Protein AF-A0A915N1K0-F1 (afdb_monomer_lite)

Secondary structure (DSSP, 8-state):
-----SSSS--SPPTTEEEPTTS-EEEGGGTTSSS--STTSGGGTT--------S-------------------HHHHHHHHHHHHHHHHHHHHHHHHHHHH--TTHHHHHHHHHHHHHHHHHHTSSSS-----------------

InterPro domains:
  IPR002172 Low-density lipoprotein (LDL) receptor class A repeat [PF00057] (12-47)
  IPR002172 Low-density lipoprotein (LDL) receptor class A repeat [PS50068] (12-48)
  IPR002172 Low-density lipoprotein (LDL) receptor class A repeat [SM00192] (12-49)
  IPR002172 Low-density lipoprotein (LDL) receptor class A repeat [cd00112] (13-47)
  IPR023415 Low-density lipoprotein (LDL) receptor class A, conserved site [PS01209] (25-47)
  IPR036055 LDL receptor-like superfamily [G3DSA:4.10.400.10] (9-56)
  IPR036055 LDL receptor-like superfamily [SSF57424] (10-49)

pLDDT: mean 70.65, std 17.72, range [33.97, 96.88]

Foldseek 3Di:
DDDDPPPPVPLDDDPQWDAAPVSDTDGLVQQCPPDQPDPVSRSNPPDDPPPPPPDDDDDDPDDDDDDPPDDPCPPVVVVVVVVVVVVVVVVVVVVVVCCCVVCVPVCVVVVVVVVVVVVVVVVVVPDDDDDDDDDDDDDDDDDDDD

Sequence (146 aa):
MDEGFLCKYLHKCPPGYFMCRNGDCILASKRCDSFNNCIDRSDELACFVSTTEEEDNEVILDQRAEAFNDQPNGATTSIFMLFFLLLVVVLVVLLIIWVTRRYPDTKSQLDLALKNFNQRLTRTRGTSSEAHILVPADDNNFFDNP

Organism: Meloidogyne javanica (NCBI:txid6303)

Structure (mmCIF, N/CA/C/O backbone):
data_AF-A0A915N1K0-F1
#
_entry.id   AF-A0A915N1K0-F1
#
loop_
_atom_site.group_PDB
_atom_site.id
_atom_site.type_symbol
_atom_site.label_atom_id
_atom_site.label_alt_id
_atom_site.label_comp_id
_atom_site.label_asym_id
_atom_site.label_entity_id
_atom_site.label_seq_id
_atom_site.pdbx_PDB_ins_code
_atom_site.Cartn_x
_atom_site.Cartn_y
_atom_site.Cartn_z
_atom_site.occupancy
_atom_site.B_iso_or_equiv
_atom_site.auth_seq_id
_atom_site.auth_comp_id
_atom_site.auth_asym_id
_atom_site.auth_atom_id
_atom_site.pdbx_PDB_model_num
ATOM 1 N N . MET A 1 1 ? 0.937 -0.810 -58.805 1.00 44.22 1 MET A N 1
ATOM 2 C CA . MET A 1 1 ? 1.875 -0.813 -57.668 1.00 44.22 1 MET A CA 1
ATOM 3 C C . MET A 1 1 ? 1.073 -0.754 -56.365 1.00 44.22 1 MET A C 1
ATOM 5 O O . MET A 1 1 ? 1.160 0.200 -55.612 1.00 44.22 1 MET A O 1
ATOM 9 N N . ASP A 1 2 ? 0.166 -1.721 -56.222 1.00 55.97 2 ASP A N 1
ATOM 10 C CA . ASP A 1 2 ? 0.087 -2.695 -55.133 1.00 55.97 2 ASP A CA 1
ATOM 11 C C . ASP A 1 2 ? 0.286 -2.152 -53.702 1.00 55.97 2 ASP A C 1
ATOM 13 O O . ASP A 1 2 ? 1.390 -2.108 -53.168 1.00 55.97 2 ASP A O 1
ATOM 17 N N . GLU A 1 3 ? -0.843 -1.756 -53.103 1.00 62.25 3 GLU A N 1
ATOM 18 C CA . GLU A 1 3 ? -1.373 -2.282 -51.835 1.00 62.25 3 GLU A CA 1
ATOM 19 C C . GLU A 1 3 ? -0.368 -2.545 -50.698 1.00 62.25 3 GLU A C 1
ATOM 21 O O . GLU A 1 3 ? 0.280 -3.586 -50.641 1.00 62.25 3 GLU A O 1
ATOM 26 N N . GLY A 1 4 ? -0.356 -1.649 -49.704 1.00 59.50 4 GLY A N 1
ATOM 27 C CA . GLY A 1 4 ? -0.731 -2.005 -48.323 1.00 59.50 4 GLY A CA 1
ATOM 28 C C . GLY A 1 4 ? 0.044 -3.096 -47.567 1.00 59.50 4 GLY A C 1
ATOM 29 O O . GLY A 1 4 ? -0.371 -3.465 -46.471 1.00 59.50 4 GLY A O 1
ATOM 30 N N . PHE A 1 5 ? 1.163 -3.603 -48.080 1.00 56.22 5 PHE A N 1
ATOM 31 C CA . PHE A 1 5 ? 1.879 -4.742 -47.493 1.00 56.22 5 PHE A CA 1
ATOM 32 C C . PHE A 1 5 ? 3.018 -4.373 -46.530 1.00 56.22 5 PHE A C 1
ATOM 34 O O . PHE A 1 5 ? 3.655 -5.270 -45.975 1.00 56.22 5 PHE A O 1
ATOM 41 N N . LEU A 1 6 ? 3.271 -3.085 -46.265 1.00 56.72 6 LEU A N 1
ATOM 42 C CA . LEU A 1 6 ? 4.428 -2.670 -45.457 1.00 56.72 6 LEU A CA 1
ATOM 43 C C . LEU A 1 6 ? 4.132 -2.297 -43.996 1.00 56.72 6 LEU A C 1
ATOM 45 O O . LEU A 1 6 ? 5.019 -1.790 -43.328 1.00 56.72 6 LEU A O 1
ATOM 49 N N . CYS A 1 7 ? 2.944 -2.578 -43.451 1.00 60.09 7 CYS A N 1
ATOM 50 C CA . CYS A 1 7 ? 2.657 -2.348 -42.020 1.00 60.09 7 CYS A CA 1
ATOM 51 C C . CYS A 1 7 ? 2.570 -3.647 -41.195 1.00 60.09 7 CYS A C 1
ATOM 53 O O . CYS A 1 7 ? 1.918 -3.701 -40.158 1.00 60.09 7 CYS A O 1
ATOM 55 N N . LYS A 1 8 ? 3.219 -4.725 -41.662 1.00 49.47 8 LYS A N 1
ATOM 56 C CA . LYS A 1 8 ? 3.337 -5.993 -40.914 1.00 49.47 8 LYS A CA 1
ATOM 57 C C . LYS A 1 8 ? 4.784 -6.403 -40.613 1.00 49.47 8 LYS A C 1
ATOM 59 O O . LYS A 1 8 ? 5.021 -7.136 -39.662 1.00 49.47 8 LYS A O 1
ATOM 64 N N . TYR A 1 9 ? 5.752 -5.876 -41.370 1.00 55.28 9 TYR A N 1
ATOM 65 C CA . TYR A 1 9 ? 7.195 -6.072 -41.148 1.00 55.28 9 TYR A CA 1
ATOM 66 C C . TYR A 1 9 ? 7.882 -4.913 -40.406 1.00 55.28 9 TYR A C 1
ATOM 68 O O . TYR A 1 9 ? 9.045 -5.033 -40.035 1.00 55.28 9 TYR A O 1
ATOM 76 N N . LEU A 1 10 ? 7.158 -3.825 -40.128 1.00 58.69 10 LEU A N 1
ATOM 77 C CA . LEU A 1 10 ? 7.607 -2.713 -39.277 1.00 58.69 10 LEU A CA 1
ATOM 78 C C . LEU A 1 10 ? 7.341 -2.953 -37.778 1.00 58.69 10 LEU A C 1
ATOM 80 O O . LEU A 1 10 ? 7.552 -2.071 -36.958 1.00 58.69 10 LEU A O 1
ATOM 84 N N . HIS A 1 11 ? 6.951 -4.175 -37.404 1.00 58.78 11 HIS A N 1
ATOM 85 C CA . HIS A 1 11 ? 6.845 -4.654 -36.017 1.00 58.78 11 HIS A CA 1
ATOM 86 C C . HIS A 1 11 ? 8.218 -4.960 -35.387 1.00 58.78 11 HIS A C 1
ATOM 88 O O . HIS A 1 11 ? 8.366 -5.836 -34.536 1.00 58.78 11 HIS A O 1
ATOM 94 N N . LYS A 1 12 ? 9.258 -4.293 -35.878 1.00 68.88 12 LYS A N 1
ATOM 95 C CA . LYS A 1 12 ? 10.616 -4.398 -35.380 1.00 68.88 12 LYS A CA 1
ATOM 96 C C . LYS A 1 12 ? 11.127 -2.977 -35.261 1.00 68.88 12 LYS A C 1
ATOM 98 O O . LYS A 1 12 ? 11.062 -2.217 -36.227 1.00 68.88 12 LYS A O 1
ATOM 103 N N . CYS A 1 13 ? 11.596 -2.620 -34.073 1.00 81.94 13 CYS A N 1
ATOM 104 C CA . CYS A 1 13 ? 12.191 -1.314 -33.856 1.00 81.94 13 CYS A CA 1
ATOM 105 C C . CYS A 1 13 ? 13.354 -1.074 -34.842 1.00 81.94 13 CYS A C 1
ATOM 107 O O . CYS A 1 13 ? 13.951 -2.045 -35.331 1.00 81.94 13 CYS A O 1
ATOM 109 N N . PRO A 1 14 ? 13.687 0.196 -35.144 1.00 82.75 14 PRO A N 1
ATOM 110 C CA . PRO A 1 14 ? 14.839 0.532 -35.975 1.00 82.75 14 PRO A CA 1
ATOM 111 C C . PRO A 1 14 ? 16.118 -0.168 -35.479 1.00 82.75 14 PRO A C 1
ATOM 113 O O . PRO A 1 14 ? 16.221 -0.501 -34.294 1.00 82.75 14 PRO A O 1
ATOM 116 N N . PRO A 1 15 ? 17.121 -0.399 -36.344 1.00 81.50 15 PRO A N 1
ATOM 117 C CA . PRO A 1 15 ? 18.388 -0.971 -35.899 1.00 81.50 15 PRO A CA 1
ATOM 118 C C . PRO A 1 15 ? 18.981 -0.132 -34.756 1.00 81.50 15 PRO A C 1
ATOM 120 O O . PRO A 1 15 ? 19.004 1.094 -34.828 1.00 81.50 15 PRO A O 1
ATOM 123 N N . GLY A 1 16 ? 19.426 -0.798 -33.689 1.00 83.19 16 GLY A N 1
ATOM 124 C CA . GLY A 1 16 ? 19.913 -0.138 -32.470 1.00 83.19 16 GLY A CA 1
ATOM 125 C C . GLY A 1 16 ? 18.840 0.154 -31.415 1.00 83.19 16 GLY A C 1
ATOM 126 O O . GLY A 1 16 ? 19.173 0.704 -30.368 1.00 83.19 16 GLY A O 1
ATOM 127 N N . TYR A 1 17 ? 17.585 -0.239 -31.647 1.00 88.69 17 TYR A N 1
ATOM 128 C CA . TYR A 1 17 ? 16.499 -0.144 -30.671 1.00 88.69 17 TYR A CA 1
ATOM 129 C C . TYR A 1 17 ? 16.034 -1.532 -30.212 1.00 88.69 17 TYR A C 1
ATOM 131 O O . TYR A 1 17 ? 16.009 -2.491 -30.988 1.00 88.69 17 TYR A O 1
ATOM 139 N N . PHE A 1 18 ? 15.648 -1.628 -28.944 1.00 89.50 18 PHE A N 1
ATOM 140 C CA . PHE A 1 18 ? 15.027 -2.793 -28.330 1.00 89.50 18 PHE A CA 1
ATOM 141 C C . PHE A 1 18 ? 13.515 -2.582 -28.225 1.00 89.50 18 PHE A C 1
ATOM 143 O O . PHE A 1 18 ? 13.057 -1.499 -27.864 1.00 89.50 18 PHE A O 1
ATOM 150 N N . MET A 1 19 ? 12.749 -3.623 -28.554 1.00 89.62 19 MET A N 1
ATOM 151 C CA . MET A 1 19 ? 11.293 -3.604 -28.459 1.00 89.62 19 MET A CA 1
ATOM 152 C C . MET A 1 19 ? 10.864 -4.127 -27.091 1.00 89.62 19 MET A C 1
ATOM 154 O O . MET A 1 19 ? 11.081 -5.300 -26.782 1.00 89.62 19 MET A O 1
ATOM 158 N N . CYS A 1 20 ? 10.229 -3.266 -26.304 1.00 91.31 20 CYS A N 1
ATOM 159 C CA . CYS A 1 20 ? 9.536 -3.628 -25.079 1.00 91.31 20 CYS A CA 1
ATOM 160 C C . CYS A 1 20 ? 8.421 -4.639 -25.380 1.00 91.31 20 CYS A C 1
ATOM 162 O O . CYS A 1 20 ? 7.859 -4.677 -26.479 1.00 91.31 20 CYS A O 1
ATOM 164 N N . ARG A 1 21 ? 8.017 -5.426 -24.385 1.00 88.31 21 ARG A N 1
ATOM 165 C CA . ARG A 1 21 ? 6.895 -6.366 -24.525 1.00 88.31 21 ARG A CA 1
ATOM 166 C C . ARG A 1 21 ? 5.556 -5.645 -24.748 1.00 88.31 21 ARG A C 1
ATOM 168 O O . ARG A 1 21 ? 4.687 -6.208 -25.410 1.00 88.31 21 ARG A O 1
ATOM 175 N N . ASN A 1 22 ? 5.420 -4.399 -24.292 1.00 85.75 22 ASN A N 1
ATOM 176 C CA . ASN A 1 22 ? 4.292 -3.516 -24.618 1.00 85.75 22 ASN A CA 1
ATOM 177 C C . ASN A 1 22 ? 4.272 -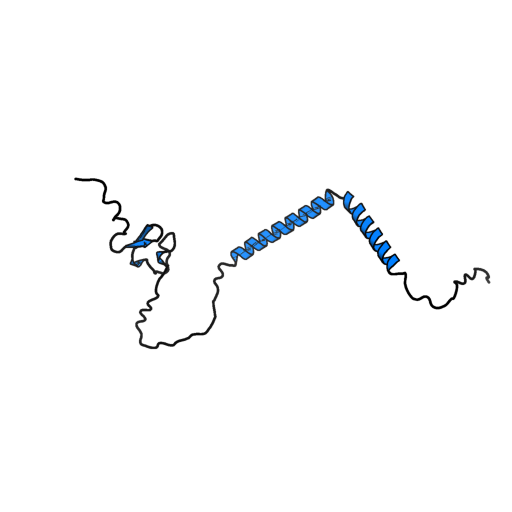3.021 -26.086 1.00 85.75 22 ASN A C 1
ATOM 179 O O . ASN A 1 22 ? 3.287 -2.438 -26.526 1.00 85.75 22 ASN A O 1
ATOM 183 N N . GLY A 1 23 ? 5.342 -3.246 -26.858 1.00 87.19 23 GLY A N 1
ATOM 184 C CA . GLY A 1 23 ? 5.480 -2.768 -28.240 1.00 87.19 23 GLY A CA 1
ATOM 185 C C . GLY A 1 23 ? 6.182 -1.414 -28.383 1.00 87.19 23 GLY A C 1
ATOM 186 O O . GLY A 1 23 ? 6.399 -0.967 -29.506 1.00 87.19 23 GLY A O 1
ATOM 187 N N . ASP A 1 24 ? 6.574 -0.784 -27.273 1.00 88.50 24 ASP A N 1
ATOM 188 C CA . ASP A 1 24 ? 7.384 0.437 -27.279 1.00 88.50 24 ASP A CA 1
ATOM 189 C C . ASP A 1 24 ? 8.829 0.155 -27.726 1.00 88.50 24 ASP A C 1
ATOM 191 O O . ASP A 1 24 ? 9.357 -0.936 -27.513 1.00 88.50 24 ASP A O 1
ATOM 195 N N . CYS A 1 25 ? 9.489 1.145 -28.328 1.00 90.56 25 CYS A N 1
ATOM 196 C CA . CYS A 1 25 ? 10.879 1.042 -28.775 1.00 90.56 25 CYS A CA 1
ATOM 197 C C . CYS A 1 25 ? 11.786 1.951 -27.944 1.00 90.56 25 CYS A C 1
ATOM 199 O O . CYS A 1 25 ? 11.620 3.169 -27.955 1.00 90.56 25 CYS A O 1
ATOM 201 N N . ILE A 1 26 ? 12.791 1.370 -27.294 1.00 90.75 26 ILE A N 1
ATOM 202 C CA . ILE A 1 26 ? 13.827 2.090 -26.538 1.00 90.75 26 ILE A CA 1
ATOM 203 C C . ILE A 1 26 ? 15.204 1.856 -27.162 1.00 90.75 26 ILE A C 1
ATOM 205 O O . ILE A 1 26 ? 15.367 0.957 -27.984 1.00 90.75 26 ILE A O 1
ATOM 209 N N . LEU A 1 27 ? 16.217 2.645 -26.797 1.00 91.12 27 LEU A N 1
ATOM 210 C CA . LEU A 1 27 ? 17.586 2.393 -27.262 1.00 91.12 27 LEU A CA 1
ATOM 211 C C . LEU A 1 27 ? 18.071 1.027 -26.754 1.00 91.12 27 LEU A C 1
ATOM 213 O O . LEU A 1 27 ? 17.852 0.677 -25.600 1.00 91.12 27 LEU A O 1
ATOM 217 N N . ALA A 1 28 ? 18.792 0.267 -27.577 1.00 87.88 28 ALA A N 1
ATOM 218 C CA . ALA A 1 28 ? 19.329 -1.030 -27.160 1.00 87.88 28 ALA A CA 1
ATOM 219 C C . ALA A 1 28 ? 20.319 -0.919 -25.981 1.00 87.88 28 ALA A C 1
ATOM 221 O O . ALA A 1 28 ? 20.425 -1.852 -25.195 1.00 87.88 28 ALA A O 1
ATOM 222 N N . SER A 1 29 ? 20.988 0.231 -25.818 1.00 88.75 29 SER A N 1
ATOM 223 C CA . SER A 1 29 ? 21.859 0.540 -24.671 1.00 88.75 29 SER A CA 1
ATOM 224 C C . SER A 1 29 ? 21.104 0.788 -23.362 1.00 88.75 29 SER A C 1
ATOM 226 O O . SER A 1 29 ? 21.729 0.927 -22.319 1.00 88.75 29 SER A O 1
ATOM 228 N N . LYS A 1 30 ? 19.778 0.935 -23.438 1.00 90.25 30 LYS A N 1
ATOM 229 C CA . LYS A 1 30 ? 18.870 1.128 -22.303 1.00 90.25 30 LYS A CA 1
ATOM 230 C C . LYS A 1 30 ? 18.254 -0.173 -21.813 1.00 90.25 30 LYS A C 1
ATOM 232 O O . LYS A 1 30 ? 17.449 -0.163 -20.901 1.00 90.25 30 LYS A O 1
ATOM 237 N N . ARG A 1 31 ? 18.613 -1.293 -22.434 1.00 90.12 31 ARG A N 1
ATOM 238 C CA . ARG A 1 31 ? 18.256 -2.613 -21.938 1.00 90.12 31 ARG A CA 1
ATOM 239 C C . ARG A 1 31 ? 19.260 -3.008 -20.859 1.00 90.12 31 ARG A C 1
ATOM 241 O O . ARG A 1 31 ? 20.458 -2.998 -21.144 1.00 90.12 31 ARG A O 1
ATOM 248 N N . CYS A 1 32 ? 18.779 -3.427 -19.694 1.00 91.25 32 CYS A N 1
ATOM 249 C CA . CYS A 1 32 ? 19.609 -3.845 -18.564 1.00 91.25 32 CYS A CA 1
ATOM 250 C C . CYS A 1 32 ? 20.490 -2.726 -17.995 1.00 91.25 32 CYS A C 1
ATOM 252 O O . CYS A 1 32 ? 21.610 -2.993 -17.556 1.00 91.25 32 CYS A O 1
ATOM 254 N N . ASP A 1 33 ? 20.018 -1.477 -18.025 1.00 89.75 33 ASP A N 1
ATOM 255 C CA . ASP A 1 33 ? 20.760 -0.330 -17.485 1.00 89.75 33 ASP A CA 1
ATOM 256 C C . ASP A 1 33 ? 20.364 0.012 -16.039 1.00 89.75 33 ASP A C 1
ATOM 258 O O . ASP A 1 33 ? 20.798 1.030 -15.503 1.00 89.75 33 ASP A O 1
ATOM 262 N N . SER A 1 34 ? 19.594 -0.865 -15.380 1.00 87.50 34 SER A N 1
ATOM 263 C CA . SER A 1 34 ? 19.009 -0.667 -14.045 1.00 87.50 34 SER A CA 1
ATOM 264 C C . SER A 1 34 ? 17.978 0.464 -13.971 1.00 87.50 34 SER A C 1
ATOM 266 O O . SER A 1 34 ? 17.478 0.765 -12.881 1.00 87.50 34 SER A O 1
ATOM 268 N N . PHE A 1 35 ? 17.614 1.074 -15.103 1.00 89.62 35 PHE A N 1
ATOM 269 C CA . PHE A 1 35 ? 16.535 2.048 -15.185 1.00 89.62 35 PHE A CA 1
ATOM 270 C C . PHE A 1 35 ? 15.338 1.456 -15.909 1.00 89.62 35 PHE A C 1
ATOM 272 O O . PHE A 1 35 ? 15.450 0.668 -16.833 1.00 89.62 35 PHE A O 1
ATOM 279 N N . ASN A 1 36 ? 14.148 1.861 -15.473 1.00 92.75 36 ASN A N 1
ATOM 280 C CA . ASN A 1 36 ? 12.929 1.464 -16.150 1.00 92.75 36 ASN A CA 1
ATOM 281 C C . ASN A 1 36 ? 12.657 2.389 -17.340 1.00 92.75 36 ASN A C 1
ATOM 283 O O . ASN A 1 36 ? 12.083 3.467 -17.154 1.00 92.75 36 ASN A O 1
ATOM 287 N N . ASN A 1 37 ? 13.048 1.970 -18.536 1.00 90.94 37 ASN A N 1
ATOM 288 C CA . ASN A 1 37 ? 12.822 2.706 -19.776 1.00 90.94 37 ASN A CA 1
ATOM 289 C C . ASN A 1 37 ? 11.555 2.222 -20.500 1.00 90.94 37 ASN A C 1
ATOM 291 O O . ASN A 1 37 ? 10.926 3.012 -21.206 1.00 90.94 37 ASN A O 1
ATOM 295 N N . CYS A 1 38 ? 11.135 0.967 -20.304 1.00 92.19 38 CYS A N 1
ATOM 296 C CA . CYS A 1 38 ? 9.837 0.492 -20.786 1.00 92.19 38 CYS A CA 1
ATOM 297 C C . CYS A 1 38 ? 8.705 0.813 -19.792 1.00 92.19 38 CYS A C 1
ATOM 299 O O . CYS A 1 38 ? 8.879 0.799 -18.576 1.00 92.19 38 CYS A O 1
ATOM 301 N N . ILE A 1 39 ? 7.477 1.025 -20.274 1.00 88.94 39 ILE A N 1
ATOM 302 C CA . ILE A 1 39 ? 6.310 1.186 -19.379 1.00 88.94 39 ILE A CA 1
ATOM 303 C C . ILE A 1 39 ? 6.086 -0.083 -18.537 1.00 88.94 39 ILE A C 1
ATOM 305 O O . ILE A 1 39 ? 5.693 -0.012 -17.373 1.00 88.94 39 ILE A O 1
ATOM 309 N N . ASP A 1 40 ? 6.375 -1.247 -19.118 1.00 89.94 40 ASP A N 1
ATOM 310 C CA . ASP A 1 40 ? 6.174 -2.566 -18.527 1.00 89.94 40 ASP A CA 1
ATOM 311 C C . ASP A 1 40 ? 7.436 -3.181 -17.894 1.00 89.94 40 ASP A C 1
ATOM 313 O O . ASP A 1 40 ? 7.406 -4.359 -17.535 1.00 89.94 40 ASP A O 1
ATOM 317 N N . ARG A 1 41 ? 8.535 -2.420 -17.747 1.00 88.38 41 ARG A N 1
ATOM 318 C CA . ARG A 1 41 ? 9.832 -2.897 -17.207 1.00 88.38 41 ARG A CA 1
ATOM 319 C C . ARG A 1 41 ? 10.477 -4.038 -17.986 1.00 88.38 41 ARG A C 1
ATOM 321 O O . ARG A 1 41 ? 11.382 -4.692 -17.477 1.00 88.38 41 ARG A O 1
ATOM 328 N N . SER A 1 42 ? 10.016 -4.311 -19.205 1.00 92.62 42 SER A N 1
ATOM 329 C CA . SER A 1 42 ? 10.497 -5.452 -19.986 1.00 92.62 42 SER A CA 1
ATOM 330 C C . SER A 1 42 ? 11.946 -5.324 -20.467 1.00 92.62 42 SER A C 1
ATOM 332 O O . SER A 1 42 ? 12.555 -6.335 -20.814 1.00 92.62 42 SER A O 1
ATOM 334 N N . ASP A 1 43 ? 12.509 -4.119 -20.440 1.00 91.75 43 ASP A N 1
ATOM 335 C CA . ASP A 1 43 ? 13.923 -3.820 -20.675 1.00 91.75 43 ASP A CA 1
ATOM 336 C C . ASP A 1 43 ? 14.860 -4.333 -19.582 1.00 91.75 43 ASP A C 1
ATOM 338 O O . ASP A 1 43 ? 15.996 -4.691 -19.884 1.00 91.75 43 ASP A O 1
ATOM 342 N N . GLU A 1 44 ? 14.356 -4.463 -18.358 1.00 93.31 44 GLU A N 1
ATOM 343 C CA . GLU A 1 44 ? 15.098 -4.970 -17.198 1.00 93.31 44 GLU A CA 1
ATOM 344 C C . GLU A 1 44 ? 14.777 -6.449 -16.899 1.00 93.31 44 GLU A C 1
ATOM 346 O O . GLU A 1 44 ? 15.227 -7.021 -15.904 1.00 93.31 44 GLU A O 1
ATOM 351 N N . LEU A 1 45 ? 13.993 -7.107 -17.764 1.00 88.06 45 LEU A N 1
ATOM 352 C CA . LEU A 1 45 ? 13.693 -8.535 -17.663 1.00 88.06 45 LEU A CA 1
ATOM 353 C C . LEU A 1 45 ? 14.695 -9.367 -18.474 1.00 88.06 45 LEU A C 1
ATOM 355 O O . LEU A 1 45 ? 15.064 -9.034 -19.602 1.00 88.06 45 LEU A O 1
ATOM 359 N N . ALA A 1 46 ? 15.087 -10.517 -17.916 1.00 82.81 46 ALA A N 1
ATOM 360 C CA . ALA A 1 46 ? 16.039 -11.444 -18.538 1.00 82.81 46 ALA A CA 1
ATOM 361 C C . ALA A 1 46 ? 17.381 -10.775 -18.909 1.00 82.81 46 ALA A C 1
ATOM 363 O O . ALA A 1 46 ? 17.951 -11.001 -19.984 1.00 82.81 46 ALA A O 1
ATOM 364 N N . CYS A 1 47 ? 17.873 -9.935 -17.999 1.00 85.81 47 CYS A N 1
ATOM 365 C CA . CYS A 1 47 ? 19.236 -9.439 -18.002 1.00 85.81 47 CYS A CA 1
ATOM 366 C C . CYS A 1 47 ? 20.141 -10.519 -17.425 1.00 85.81 47 CYS A C 1
ATOM 368 O O . CYS A 1 47 ? 20.130 -10.789 -16.226 1.00 85.81 47 CYS A O 1
ATOM 370 N N . PHE A 1 48 ? 20.897 -11.178 -18.296 1.00 78.69 48 PHE A N 1
ATOM 371 C CA . PHE A 1 48 ? 22.023 -11.971 -17.838 1.00 78.69 48 PHE A CA 1
ATOM 372 C C . PHE A 1 48 ? 23.078 -10.975 -17.390 1.00 78.69 48 PHE A C 1
ATOM 374 O O . PHE A 1 48 ? 23.575 -10.199 -18.206 1.00 78.69 48 PHE A O 1
ATOM 381 N N . VAL A 1 49 ? 23.374 -10.963 -16.094 1.00 67.38 49 VAL A N 1
ATOM 382 C CA . VAL A 1 49 ? 24.541 -10.254 -15.585 1.00 67.38 49 VAL A CA 1
ATOM 383 C C . VAL A 1 49 ? 25.750 -10.998 -16.142 1.00 67.38 49 VAL A C 1
ATOM 385 O O . VAL A 1 49 ? 26.226 -11.964 -15.557 1.00 67.38 49 VAL A O 1
ATOM 388 N N . SER A 1 50 ? 26.205 -10.611 -17.332 1.00 57.91 50 SER A N 1
ATOM 389 C CA . SER A 1 50 ? 27.574 -10.888 -17.727 1.00 57.91 50 SER A CA 1
ATOM 390 C C . SER A 1 50 ? 28.407 -9.890 -16.948 1.00 57.91 50 SER A C 1
ATOM 392 O O . SER A 1 50 ? 28.605 -8.758 -17.395 1.00 57.91 50 SER A O 1
ATOM 394 N N . THR A 1 51 ? 28.826 -10.282 -15.750 1.00 43.44 51 THR A N 1
ATOM 395 C CA . THR A 1 51 ? 29.987 -9.672 -15.125 1.00 43.44 51 THR A CA 1
ATOM 396 C C . THR A 1 51 ? 31.146 -9.882 -16.099 1.00 43.44 51 THR A C 1
ATOM 398 O O . THR A 1 51 ? 31.816 -10.909 -16.107 1.00 43.44 51 THR A O 1
ATOM 401 N N . THR A 1 52 ? 31.367 -8.931 -17.007 1.00 42.44 52 THR A N 1
ATOM 402 C CA . THR A 1 52 ? 32.711 -8.716 -17.538 1.00 42.44 52 THR A CA 1
ATOM 403 C C . THR A 1 52 ? 33.480 -8.048 -16.413 1.00 42.44 52 THR A C 1
ATOM 405 O O . THR A 1 52 ? 33.683 -6.837 -16.403 1.00 42.44 52 THR A O 1
ATOM 408 N N . GLU A 1 53 ? 33.798 -8.852 -15.406 1.00 48.25 53 GLU A N 1
ATOM 409 C CA . GLU A 1 53 ? 34.891 -8.571 -14.501 1.00 48.25 53 GLU A CA 1
ATOM 410 C C . GLU A 1 53 ? 36.155 -8.742 -15.347 1.00 48.25 53 GLU A C 1
ATOM 412 O O . GLU A 1 53 ? 36.622 -9.850 -15.605 1.00 48.25 53 GLU A O 1
ATOM 417 N N . GLU A 1 54 ? 36.673 -7.626 -15.864 1.00 58.25 54 GLU A N 1
ATOM 418 C CA . GLU A 1 54 ? 38.120 -7.504 -16.016 1.00 58.25 54 GLU A CA 1
ATOM 419 C C . GLU A 1 54 ? 38.712 -7.559 -14.604 1.00 58.25 54 GLU A C 1
ATOM 421 O O . GLU A 1 54 ? 38.860 -6.525 -13.966 1.00 58.25 54 GLU A O 1
ATOM 426 N N . GLU A 1 55 ? 38.936 -8.773 -14.097 1.00 52.34 55 GLU A N 1
ATOM 427 C CA . GLU A 1 55 ? 40.059 -9.166 -13.235 1.00 52.34 55 GLU A CA 1
ATOM 428 C C . GLU A 1 55 ? 39.951 -10.668 -12.905 1.00 52.34 55 GLU A C 1
ATOM 430 O O . GLU A 1 55 ? 39.144 -11.115 -12.099 1.00 52.34 55 GLU A O 1
ATOM 435 N N . ASP A 1 56 ? 40.759 -11.444 -13.628 1.00 64.19 56 ASP A N 1
ATOM 436 C CA . ASP A 1 56 ? 41.420 -12.695 -13.250 1.00 64.19 56 ASP A CA 1
ATOM 437 C C . ASP A 1 56 ? 40.720 -13.675 -12.277 1.00 64.19 56 ASP A C 1
ATOM 439 O O . ASP A 1 56 ? 40.822 -13.581 -11.061 1.00 64.19 56 ASP A O 1
ATOM 443 N N . ASN A 1 57 ? 40.173 -14.746 -12.867 1.00 69.31 57 ASN A N 1
ATOM 444 C CA . ASN A 1 57 ? 40.194 -16.137 -12.384 1.00 69.31 57 ASN A CA 1
ATOM 445 C C . ASN A 1 57 ? 40.102 -16.397 -10.858 1.00 69.31 57 ASN A C 1
ATOM 447 O O . ASN A 1 57 ? 41.125 -16.683 -10.244 1.00 69.31 57 ASN A O 1
ATOM 451 N N . GLU A 1 58 ? 38.892 -16.572 -10.309 1.00 56.03 58 GLU A N 1
ATOM 452 C CA . GLU A 1 58 ? 38.593 -17.732 -9.443 1.00 56.03 58 GLU A CA 1
ATOM 453 C C . GLU A 1 58 ? 37.082 -18.007 -9.357 1.00 56.03 58 GLU A C 1
ATOM 455 O O . GLU A 1 58 ? 36.296 -17.208 -8.854 1.00 56.03 58 GLU A O 1
ATOM 460 N N . VAL A 1 59 ? 36.659 -19.178 -9.840 1.00 57.53 59 VAL A N 1
ATOM 461 C CA . VAL A 1 59 ? 35.304 -19.695 -9.618 1.00 57.53 59 VAL A CA 1
ATOM 462 C C . VAL A 1 59 ? 35.253 -20.279 -8.209 1.00 57.53 59 VAL A C 1
ATOM 464 O O . VAL A 1 59 ? 35.635 -21.430 -8.003 1.00 57.53 59 VAL A O 1
ATOM 467 N N . ILE A 1 60 ? 34.752 -19.510 -7.242 1.00 52.62 60 ILE A N 1
ATOM 468 C CA . ILE A 1 60 ? 34.353 -20.052 -5.940 1.00 52.62 60 ILE A CA 1
ATOM 469 C C . ILE A 1 60 ? 32.859 -20.380 -6.003 1.00 52.62 60 ILE A C 1
ATOM 471 O O . ILE A 1 60 ? 31.998 -19.504 -6.050 1.00 52.62 60 ILE A O 1
ATOM 475 N N . LEU A 1 61 ? 32.555 -21.679 -6.014 1.00 60.88 61 LEU A N 1
ATOM 476 C CA . LEU A 1 61 ? 31.224 -22.205 -5.726 1.00 60.88 61 LEU A CA 1
ATOM 477 C C . LEU A 1 61 ? 30.875 -21.886 -4.268 1.00 60.88 61 LEU A C 1
ATOM 479 O O . LEU A 1 61 ? 31.178 -22.689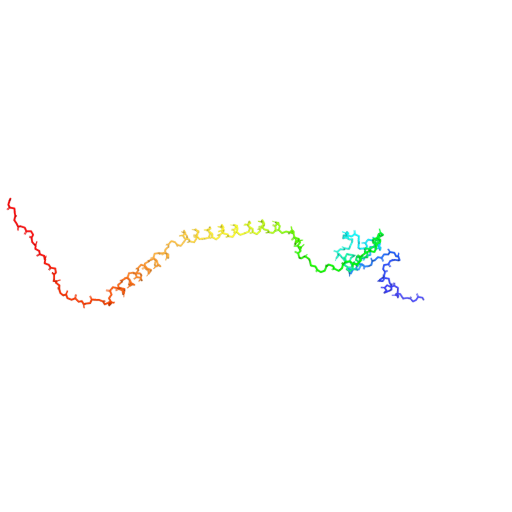 -3.388 1.00 60.88 61 LEU A O 1
ATOM 483 N N . ASP A 1 62 ? 30.213 -20.756 -4.012 1.00 55.88 62 ASP A N 1
ATOM 484 C CA . ASP A 1 62 ? 29.559 -20.527 -2.723 1.00 55.88 62 ASP A CA 1
ATOM 485 C C . ASP A 1 62 ? 28.043 -20.702 -2.846 1.00 55.88 62 ASP A C 1
ATOM 487 O O . ASP A 1 62 ? 27.253 -19.772 -3.015 1.00 55.88 62 ASP A O 1
ATOM 491 N N . GLN A 1 63 ? 27.623 -21.963 -2.761 1.00 66.12 63 GLN A N 1
ATOM 492 C CA . GLN A 1 63 ? 26.346 -22.260 -2.138 1.00 66.12 63 GLN A CA 1
ATOM 493 C C . GLN A 1 63 ? 26.556 -22.161 -0.624 1.00 66.12 63 GLN A C 1
ATOM 495 O O . GLN A 1 63 ? 26.994 -23.155 -0.042 1.00 66.12 63 GLN A O 1
ATOM 500 N N . ARG A 1 64 ? 26.185 -21.017 -0.011 1.00 64.19 64 ARG A N 1
ATOM 501 C CA . ARG A 1 64 ? 25.405 -20.899 1.250 1.00 64.19 64 ARG A CA 1
ATOM 502 C C . ARG A 1 64 ? 25.738 -19.644 2.074 1.00 64.19 64 ARG A C 1
ATOM 504 O O . ARG A 1 64 ? 26.570 -19.687 2.970 1.00 64.19 64 ARG A O 1
ATOM 511 N N . ALA A 1 65 ? 24.886 -18.628 1.955 1.00 49.53 65 ALA A N 1
ATOM 512 C CA . ALA A 1 65 ? 24.319 -17.938 3.116 1.00 49.53 65 ALA A CA 1
ATOM 513 C C . ALA A 1 65 ? 23.023 -17.230 2.706 1.00 49.53 65 ALA A C 1
ATOM 515 O O . ALA A 1 65 ? 23.018 -16.268 1.942 1.00 49.53 65 ALA A O 1
ATOM 516 N N . GLU A 1 66 ? 21.905 -17.729 3.217 1.00 61.59 66 GLU A N 1
ATOM 517 C CA . GLU A 1 66 ? 20.640 -17.012 3.225 1.00 61.59 66 GLU A CA 1
ATOM 518 C C . GLU A 1 66 ? 20.814 -15.722 4.038 1.00 61.59 66 GLU A C 1
ATOM 520 O O . GLU A 1 66 ? 20.843 -15.740 5.265 1.00 61.59 66 GLU A O 1
ATOM 525 N N . ALA A 1 67 ? 20.910 -14.592 3.350 1.00 51.97 67 ALA A N 1
ATOM 526 C CA . ALA A 1 67 ? 20.504 -13.303 3.886 1.00 51.97 67 ALA A CA 1
ATOM 527 C C . ALA A 1 67 ? 19.811 -12.537 2.760 1.00 51.97 67 ALA A C 1
ATOM 529 O O . ALA A 1 67 ? 20.321 -11.574 2.193 1.00 51.97 67 ALA A O 1
ATOM 530 N N . PHE A 1 68 ? 18.622 -13.032 2.419 1.00 49.03 68 PHE A N 1
ATOM 531 C CA . PHE A 1 68 ? 17.567 -12.243 1.812 1.00 49.03 68 PHE A CA 1
ATOM 532 C C . PHE A 1 68 ? 17.322 -11.042 2.734 1.00 49.03 68 PHE A C 1
ATOM 534 O O . PHE A 1 68 ? 16.546 -11.121 3.684 1.00 49.03 68 PHE A O 1
ATOM 541 N N . ASN A 1 69 ? 18.028 -9.934 2.491 1.00 53.66 69 ASN A N 1
ATOM 542 C CA . ASN A 1 69 ? 17.514 -8.631 2.876 1.00 53.66 69 ASN A CA 1
ATOM 543 C C . ASN A 1 69 ? 16.322 -8.383 1.962 1.00 53.66 69 ASN A C 1
ATOM 545 O O . ASN A 1 69 ? 16.431 -7.818 0.875 1.00 53.66 69 ASN A O 1
ATOM 549 N N . ASP A 1 70 ? 15.207 -8.939 2.424 1.00 56.31 70 ASP A N 1
ATOM 550 C CA . ASP A 1 70 ? 13.867 -8.673 1.966 1.00 56.31 70 ASP A CA 1
ATOM 551 C C . ASP A 1 70 ? 13.724 -7.169 1.781 1.00 56.31 70 ASP A C 1
ATOM 553 O O . ASP A 1 70 ? 14.033 -6.367 2.666 1.00 56.31 70 ASP A O 1
ATOM 557 N N . GLN A 1 71 ? 13.268 -6.802 0.601 1.00 62.84 71 GLN A N 1
ATOM 558 C CA . GLN A 1 71 ? 12.620 -5.536 0.352 1.00 62.84 71 GLN A CA 1
ATOM 559 C C . GLN A 1 71 ? 11.745 -5.134 1.557 1.00 62.84 71 GLN A C 1
ATOM 561 O O . GLN A 1 71 ? 10.794 -5.850 1.861 1.00 62.84 71 GLN A O 1
ATOM 566 N N . PRO A 1 72 ? 11.882 -3.928 2.141 1.00 53.69 72 PRO A N 1
ATOM 567 C CA . PRO A 1 72 ? 10.763 -3.356 2.855 1.00 53.69 72 PRO A CA 1
ATOM 568 C C . PRO A 1 72 ? 10.388 -2.048 2.176 1.00 53.69 72 PRO A C 1
ATOM 570 O O . PRO A 1 72 ? 10.529 -0.964 2.731 1.00 53.69 72 PRO A O 1
ATOM 573 N N . ASN A 1 73 ? 9.729 -2.163 1.024 1.00 56.84 73 ASN A N 1
ATOM 574 C CA . ASN A 1 73 ? 8.706 -1.182 0.649 1.00 56.84 73 ASN A CA 1
ATOM 575 C C . ASN A 1 73 ? 7.435 -1.412 1.506 1.00 56.84 73 ASN A C 1
ATOM 577 O O . ASN A 1 73 ? 6.321 -1.380 0.995 1.00 56.84 73 ASN A O 1
ATOM 581 N N . GLY A 1 74 ? 7.601 -1.715 2.802 1.00 58.88 74 GLY A N 1
ATOM 582 C CA . GLY A 1 74 ? 6.580 -2.283 3.692 1.00 58.88 74 GLY A CA 1
ATOM 583 C C . GLY A 1 74 ? 6.266 -1.449 4.939 1.00 58.88 74 GLY A C 1
ATOM 584 O O . GLY A 1 74 ? 5.537 -1.905 5.817 1.00 58.88 74 GLY A O 1
ATOM 585 N N . ALA A 1 75 ? 6.780 -0.221 5.047 1.00 55.81 75 ALA A N 1
ATOM 586 C CA . ALA A 1 75 ? 6.445 0.656 6.175 1.00 55.81 75 ALA A CA 1
ATOM 587 C C . ALA A 1 75 ? 5.181 1.504 5.929 1.00 55.81 75 ALA A C 1
ATOM 589 O O . ALA A 1 75 ? 4.474 1.855 6.873 1.00 55.81 75 ALA A O 1
ATOM 590 N N . THR A 1 76 ? 4.848 1.813 4.672 1.00 58.69 76 THR A N 1
ATOM 591 C CA . THR A 1 76 ? 3.682 2.653 4.357 1.00 58.69 76 THR A CA 1
ATOM 592 C C . THR A 1 76 ? 2.371 1.872 4.446 1.00 58.69 76 THR A C 1
ATOM 594 O O . THR A 1 76 ? 1.395 2.406 4.967 1.00 58.69 76 THR A O 1
ATOM 597 N N . THR A 1 77 ? 2.349 0.588 4.070 1.00 61.28 77 THR A N 1
ATOM 598 C CA . THR A 1 77 ? 1.183 -0.295 4.278 1.00 61.28 77 THR A CA 1
ATOM 599 C C . THR A 1 77 ? 0.855 -0.458 5.759 1.00 61.28 77 THR A C 1
ATOM 601 O O . THR A 1 77 ? -0.315 -0.434 6.123 1.00 61.28 77 THR A O 1
ATOM 604 N N . SER A 1 78 ? 1.865 -0.531 6.627 1.00 72.44 78 SER A N 1
ATOM 605 C CA . SER A 1 78 ? 1.675 -0.668 8.074 1.00 72.44 78 SER A CA 1
ATOM 606 C C . SER A 1 78 ? 0.968 0.547 8.678 1.00 72.44 78 SER A C 1
ATOM 608 O O . SER A 1 78 ? 0.002 0.392 9.416 1.00 72.44 78 SER A O 1
ATOM 610 N N . ILE A 1 79 ? 1.374 1.766 8.314 1.00 83.50 79 ILE A N 1
ATOM 611 C CA . ILE A 1 79 ? 0.763 2.993 8.844 1.00 83.50 79 ILE A CA 1
ATOM 612 C C . ILE A 1 79 ? -0.687 3.147 8.354 1.00 83.50 79 ILE A C 1
ATOM 614 O O . ILE A 1 79 ? -1.583 3.364 9.170 1.00 83.50 79 ILE A O 1
ATOM 618 N N . PHE A 1 80 ? -0.951 2.976 7.052 1.00 83.94 80 PHE A N 1
ATOM 619 C CA . PHE A 1 80 ? -2.319 3.046 6.513 1.00 83.94 80 PHE A CA 1
ATOM 620 C C . PHE A 1 80 ? -3.234 1.959 7.096 1.00 83.94 80 PHE A C 1
ATOM 622 O O . PHE A 1 80 ? -4.384 2.248 7.426 1.00 83.94 80 PHE A O 1
ATOM 629 N N . MET A 1 81 ? -2.725 0.738 7.287 1.00 84.06 81 MET A N 1
ATOM 630 C CA . MET A 1 81 ? -3.472 -0.349 7.927 1.00 84.06 81 MET A CA 1
ATOM 631 C C . MET A 1 81 ? -3.754 -0.059 9.401 1.00 84.06 81 MET A C 1
ATOM 633 O O . MET A 1 81 ? -4.866 -0.301 9.856 1.00 84.06 81 MET A O 1
ATOM 637 N N . LEU A 1 82 ? -2.803 0.509 10.146 1.00 88.75 82 LEU A N 1
ATOM 638 C CA . LEU A 1 82 ? -3.022 0.909 11.538 1.00 88.75 82 LEU A CA 1
ATOM 639 C C . LEU A 1 82 ? -4.078 2.013 11.649 1.00 88.75 82 LEU A C 1
ATOM 641 O O . LEU A 1 82 ? -4.972 1.911 12.486 1.00 88.75 82 LEU A O 1
ATOM 645 N N . PHE A 1 83 ? -4.038 3.027 10.779 1.00 92.50 83 PHE A N 1
ATOM 646 C CA . PHE A 1 83 ? -5.079 4.059 10.735 1.00 92.50 83 PHE A CA 1
ATOM 647 C C . PHE A 1 83 ? -6.448 3.482 10.372 1.00 92.50 83 PHE A C 1
ATOM 649 O O . PHE A 1 83 ? -7.441 3.826 11.011 1.00 92.50 83 PHE A O 1
ATOM 656 N N . PHE A 1 84 ? -6.509 2.581 9.389 1.00 92.75 84 PHE A N 1
ATOM 657 C CA . PHE A 1 84 ? -7.751 1.918 9.001 1.00 92.75 84 PHE A CA 1
ATOM 658 C C . PHE A 1 84 ? -8.305 1.040 10.132 1.00 92.75 84 PHE A C 1
ATOM 660 O O . PHE A 1 84 ? -9.490 1.120 10.442 1.00 92.75 84 PHE A O 1
ATOM 667 N N . LEU A 1 85 ? -7.455 0.265 10.811 1.00 92.12 85 LEU A N 1
ATOM 668 C CA . LEU A 1 85 ? -7.844 -0.553 11.961 1.00 92.12 85 LEU A CA 1
ATO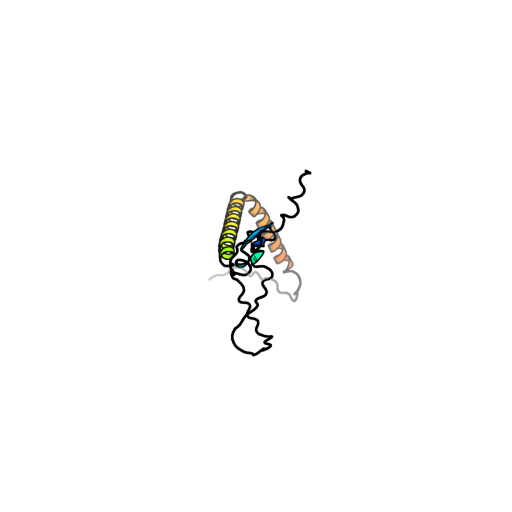M 669 C C . LEU A 1 85 ? -8.324 0.307 13.133 1.00 92.12 85 LEU A C 1
ATOM 671 O O . LEU A 1 85 ? -9.363 0.004 13.716 1.00 92.12 85 LEU A O 1
ATOM 675 N N . LEU A 1 86 ? -7.631 1.404 13.449 1.00 95.06 86 LEU A N 1
ATOM 676 C CA . LEU A 1 86 ? -8.074 2.347 14.478 1.00 95.06 86 LEU A CA 1
ATOM 677 C C . LEU A 1 86 ? -9.418 2.985 14.112 1.00 95.06 86 LEU A C 1
ATOM 679 O O . LEU A 1 86 ? -10.295 3.073 14.967 1.00 95.06 86 LEU A O 1
ATOM 683 N N . LEU A 1 87 ? -9.620 3.366 12.849 1.00 95.62 87 LEU A N 1
ATOM 684 C CA . LEU A 1 87 ? -10.890 3.914 12.370 1.00 95.62 87 LEU A CA 1
ATOM 685 C C . LEU A 1 87 ? -12.024 2.888 12.482 1.00 95.62 87 LEU A C 1
ATOM 687 O O . LEU A 1 87 ? -13.090 3.219 12.996 1.00 95.62 87 LEU A O 1
ATOM 691 N N . VAL A 1 88 ? -11.794 1.634 12.083 1.00 95.75 88 VAL A N 1
ATOM 692 C CA . VAL A 1 88 ? -12.773 0.546 12.235 1.00 95.75 88 VAL A CA 1
ATOM 693 C C . VAL A 1 88 ? -13.107 0.315 13.709 1.00 95.75 88 VAL A C 1
ATOM 695 O O . VAL A 1 88 ? -14.283 0.240 14.055 1.00 95.75 88 VAL A O 1
ATOM 698 N N . VAL A 1 89 ? -12.109 0.268 14.595 1.00 95.81 89 VAL A N 1
ATOM 699 C CA . VAL A 1 89 ? -12.327 0.104 16.042 1.00 95.81 89 VAL A CA 1
ATOM 700 C C . VAL A 1 89 ? -13.133 1.270 16.611 1.00 95.81 89 VAL A C 1
ATOM 702 O O . VAL A 1 89 ? -14.101 1.039 17.332 1.00 95.81 89 VAL A O 1
ATOM 705 N N . VAL A 1 90 ? -12.800 2.513 16.256 1.00 96.88 90 VAL A N 1
ATOM 706 C CA . VAL A 1 90 ? -13.551 3.699 16.694 1.00 96.88 90 VAL A CA 1
ATOM 707 C C . VAL A 1 90 ? -14.993 3.641 16.192 1.00 96.88 90 VAL A C 1
ATOM 709 O O . VAL A 1 90 ? -15.909 3.854 16.980 1.00 96.88 90 VAL A O 1
ATOM 712 N N . LEU A 1 91 ? -15.226 3.289 14.925 1.00 96.38 91 LEU A N 1
ATOM 713 C CA . LEU A 1 91 ? -16.577 3.152 14.371 1.00 96.38 91 LEU A CA 1
ATOM 714 C C . LEU A 1 91 ? -17.378 2.045 15.063 1.00 96.38 91 LEU A C 1
ATOM 716 O O . LEU A 1 91 ? -18.548 2.253 15.375 1.00 96.38 91 LEU A O 1
ATOM 720 N N . VAL A 1 92 ? -16.756 0.901 15.355 1.00 96.06 92 VAL A N 1
ATOM 721 C CA . VAL A 1 92 ? -17.387 -0.194 16.104 1.00 96.06 92 VAL A CA 1
ATOM 722 C C . VAL A 1 92 ? -17.723 0.248 17.526 1.00 96.06 92 VAL A C 1
ATOM 724 O O . VAL A 1 92 ? -18.841 0.023 17.977 1.00 96.06 92 VAL A O 1
ATOM 727 N N . VAL A 1 93 ? -16.811 0.928 18.225 1.00 96.00 93 VAL A N 1
ATOM 728 C CA . VAL A 1 93 ? -17.056 1.450 19.579 1.00 96.00 93 VAL A CA 1
ATOM 729 C C . VAL A 1 93 ? -18.177 2.487 19.567 1.00 96.00 93 VAL A C 1
ATOM 731 O O . VAL A 1 93 ? -19.076 2.419 20.403 1.00 96.00 93 VAL A O 1
ATOM 734 N N . LEU A 1 94 ? -18.182 3.409 18.604 1.00 96.00 94 LEU A N 1
ATOM 735 C CA . LEU A 1 94 ? -19.253 4.391 18.443 1.00 96.00 94 LEU A CA 1
ATOM 736 C C . LEU A 1 94 ? -20.587 3.723 18.118 1.00 96.00 94 LEU A C 1
ATOM 738 O O . LEU A 1 94 ? -21.602 4.127 18.676 1.00 96.00 94 LEU A O 1
ATOM 742 N N . LEU A 1 95 ? -20.593 2.682 17.285 1.00 94.69 95 LEU A N 1
ATOM 743 C CA . LEU A 1 95 ? -21.784 1.896 16.986 1.00 94.69 95 LEU A CA 1
ATOM 744 C C . LEU A 1 95 ? -22.270 1.153 18.228 1.00 94.69 95 LEU A C 1
ATOM 746 O O . LEU A 1 95 ? -23.459 1.184 18.504 1.00 94.69 95 LEU A O 1
ATOM 750 N N . ILE A 1 96 ? -21.386 0.552 19.024 1.00 92.31 96 ILE A N 1
ATOM 751 C CA . ILE A 1 96 ? -21.752 -0.102 20.289 1.00 92.31 96 ILE A CA 1
ATOM 752 C C . ILE A 1 96 ? -22.331 0.923 21.266 1.00 92.31 96 ILE A C 1
ATOM 754 O O . ILE A 1 96 ? -23.391 0.691 21.843 1.00 92.31 96 ILE A O 1
ATOM 758 N N . ILE A 1 97 ? -21.684 2.077 21.438 1.00 93.19 97 ILE A N 1
ATOM 759 C CA . ILE A 1 97 ? -22.183 3.168 22.287 1.00 93.19 97 ILE A CA 1
ATOM 760 C C . ILE A 1 97 ? -23.540 3.662 21.776 1.00 93.19 97 ILE A C 1
ATOM 762 O O . ILE A 1 97 ? -24.462 3.879 22.559 1.00 93.19 97 ILE A O 1
ATOM 766 N N . TRP A 1 98 ? -23.685 3.824 20.465 1.00 92.12 98 TRP A N 1
ATOM 767 C CA . TRP A 1 98 ? -24.931 4.239 19.841 1.00 92.12 98 TRP A CA 1
ATOM 768 C C . TRP A 1 98 ? -26.026 3.188 20.029 1.00 92.12 98 TRP A C 1
ATOM 770 O O . TRP A 1 98 ? -27.101 3.543 20.488 1.00 92.12 98 TRP A O 1
ATOM 780 N N . VAL A 1 99 ? -25.759 1.903 19.777 1.00 90.12 99 VAL A N 1
ATOM 781 C CA . VAL A 1 99 ? -26.706 0.790 19.963 1.00 90.12 99 VAL A CA 1
ATOM 782 C C . VAL A 1 99 ? -27.118 0.679 21.426 1.00 90.12 99 VAL A C 1
ATOM 784 O O . VAL A 1 99 ? -28.305 0.610 21.714 1.00 90.12 99 VAL A O 1
ATOM 787 N N . THR A 1 100 ? -26.167 0.719 22.358 1.00 84.62 100 THR A N 1
ATOM 788 C CA . THR A 1 100 ? -26.452 0.631 23.802 1.00 84.62 100 THR A CA 1
ATOM 789 C C . THR A 1 100 ? -27.221 1.839 24.333 1.00 84.62 100 THR A C 1
ATOM 791 O O . THR A 1 100 ? -27.999 1.695 25.272 1.00 84.62 100 THR A O 1
ATOM 794 N N . ARG A 1 101 ? -27.061 3.019 23.719 1.00 87.25 101 ARG A N 1
ATOM 795 C CA . ARG A 1 101 ? -27.880 4.205 24.014 1.00 87.25 101 ARG A CA 1
ATOM 796 C C . ARG A 1 101 ? -29.232 4.201 23.303 1.00 87.25 101 ARG A C 1
ATOM 798 O O . ARG A 1 101 ? -30.196 4.724 23.849 1.00 87.25 101 ARG A O 1
ATOM 805 N N . ARG A 1 102 ? -29.306 3.655 22.087 1.00 87.31 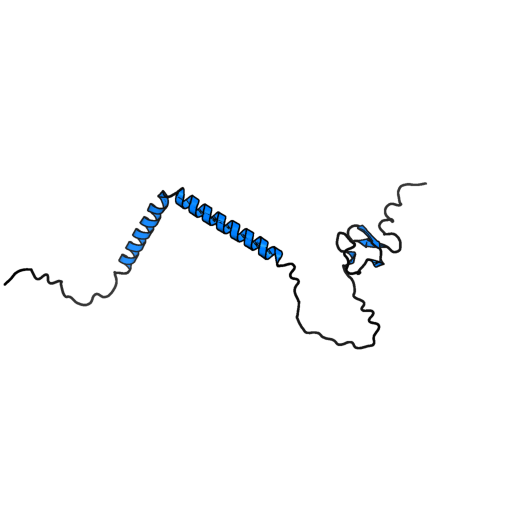102 ARG A N 1
ATOM 806 C CA . ARG A 1 102 ? -30.504 3.640 21.233 1.00 87.31 102 ARG A CA 1
ATOM 807 C C . ARG A 1 102 ? -31.476 2.529 21.618 1.00 87.31 102 ARG A C 1
ATOM 809 O O . ARG A 1 102 ? -32.679 2.725 21.480 1.00 87.31 102 ARG A O 1
ATOM 816 N N . TYR A 1 103 ? -30.950 1.409 22.106 1.00 78.00 103 TYR A N 1
ATOM 817 C CA . TYR A 1 103 ? -31.681 0.233 22.567 1.00 78.00 103 TYR A CA 1
ATOM 818 C C . TYR A 1 103 ? -31.311 -0.094 24.026 1.00 78.00 103 TYR A C 1
ATOM 820 O O . TYR A 1 103 ? -30.667 -1.110 24.290 1.00 78.00 103 TYR A O 1
ATOM 828 N N . PRO A 1 104 ? -31.701 0.754 24.994 1.00 69.75 104 PRO A N 1
ATOM 829 C CA . PRO A 1 104 ? -31.497 0.465 26.414 1.00 69.75 104 PRO A CA 1
ATOM 830 C C . PRO A 1 104 ? -32.370 -0.706 26.910 1.00 69.75 104 PRO A C 1
ATOM 832 O O . PRO A 1 104 ? -32.007 -1.383 27.872 1.00 69.75 104 PRO A O 1
ATOM 835 N N . ASP A 1 105 ? -33.495 -0.982 26.242 1.00 61.81 105 ASP A N 1
ATOM 836 C CA . ASP A 1 105 ? -34.557 -1.844 26.775 1.00 61.81 105 ASP A CA 1
ATOM 837 C C . ASP A 1 105 ? -34.289 -3.358 26.684 1.00 61.81 105 ASP A C 1
ATOM 839 O O . ASP A 1 105 ? -34.815 -4.123 27.494 1.00 61.81 105 ASP A O 1
ATOM 843 N N . THR A 1 106 ? -33.429 -3.831 25.773 1.00 59.00 106 THR A N 1
ATOM 844 C CA . THR A 1 106 ? -33.150 -5.277 25.607 1.00 59.00 106 THR A CA 1
ATOM 845 C C . THR A 1 106 ? -32.131 -5.832 26.603 1.00 59.00 106 THR A C 1
ATOM 847 O O . THR A 1 106 ? -32.104 -7.042 26.846 1.00 59.00 106 THR A O 1
ATOM 850 N N . LYS A 1 107 ? -31.327 -4.969 27.240 1.00 57.00 107 LYS A N 1
ATOM 851 C CA . LYS A 1 107 ? -30.351 -5.373 28.265 1.00 57.00 107 LYS A CA 1
ATOM 852 C C . LYS A 1 107 ? -31.035 -5.919 29.525 1.00 57.00 107 LYS A C 1
ATOM 854 O O . LYS A 1 107 ? -30.518 -6.828 30.163 1.00 57.00 107 LYS A O 1
ATOM 859 N N . SER A 1 108 ? -32.242 -5.432 29.824 1.00 59.06 108 SER A N 1
ATOM 860 C CA . SER A 1 108 ? -33.035 -5.865 30.981 1.00 59.06 108 SER A CA 1
ATOM 861 C C . SER A 1 108 ? -33.428 -7.347 30.922 1.00 59.06 108 SER A C 1
ATOM 863 O O . SER A 1 108 ? -33.333 -8.049 31.926 1.00 59.06 108 SER A O 1
ATOM 865 N N . GLN A 1 109 ? -33.807 -7.845 29.741 1.00 56.97 109 GLN A N 1
ATOM 866 C CA . GLN A 1 109 ? -34.299 -9.213 29.566 1.00 56.97 109 GLN A CA 1
ATOM 867 C C . GLN A 1 109 ? -33.160 -10.238 29.486 1.00 56.97 109 GLN A C 1
ATOM 869 O O . GLN A 1 109 ? -33.281 -11.322 30.054 1.00 56.97 109 GLN A O 1
ATOM 874 N N . LEU A 1 110 ? -32.031 -9.902 28.844 1.00 67.94 110 LEU A N 1
ATOM 875 C CA . LEU A 1 110 ? -30.861 -10.789 28.785 1.00 67.94 110 LEU A CA 1
ATOM 876 C C . LEU A 1 110 ? -30.132 -10.865 30.137 1.00 67.94 110 LEU A C 1
ATOM 878 O O . LEU A 1 110 ? -29.772 -11.962 30.563 1.00 67.94 110 LEU A O 1
ATOM 882 N N . ASP A 1 111 ? -29.986 -9.744 30.854 1.00 69.56 111 ASP A N 1
ATOM 883 C CA . ASP A 1 111 ? -29.385 -9.740 32.196 1.00 69.56 111 ASP A CA 1
ATOM 884 C C . ASP A 1 111 ? -30.282 -10.456 33.222 1.00 69.56 111 ASP A C 1
ATOM 886 O O . ASP A 1 111 ? -29.773 -11.129 34.121 1.00 69.56 111 ASP A O 1
ATOM 890 N N . LEU A 1 112 ? -31.612 -10.372 33.084 1.00 68.62 112 LEU A N 1
ATOM 891 C CA . LEU A 1 112 ? -32.558 -11.121 33.919 1.00 68.62 112 LEU A CA 1
ATOM 892 C C . LEU A 1 112 ? -32.549 -12.620 33.583 1.00 68.62 112 LEU A C 1
ATOM 894 O O . LEU A 1 112 ? -32.549 -13.449 34.493 1.00 68.62 112 LEU A O 1
ATOM 898 N N . ALA A 1 113 ? -32.470 -12.984 32.300 1.00 70.31 113 ALA A N 1
ATOM 899 C CA . ALA A 1 113 ? -32.331 -14.373 31.868 1.00 70.31 113 ALA A CA 1
ATOM 900 C C . ALA A 1 113 ? -31.008 -14.995 32.351 1.00 70.31 113 ALA A C 1
ATOM 902 O O . ALA A 1 113 ? -31.015 -16.111 32.870 1.00 70.31 113 ALA A O 1
ATOM 903 N N . LEU A 1 114 ? -29.893 -14.259 32.271 1.00 74.88 114 LEU A N 1
ATOM 904 C CA . LEU A 1 114 ? -28.580 -14.705 32.745 1.00 74.88 114 LEU A CA 1
ATOM 905 C C . LEU A 1 114 ? -28.526 -14.806 34.278 1.00 74.88 114 LEU A C 1
ATOM 907 O O . LEU A 1 114 ? -27.990 -15.779 34.806 1.00 74.88 114 LEU A O 1
ATOM 911 N N . LYS A 1 115 ? -29.124 -13.856 35.013 1.00 77.38 115 LYS A N 1
ATOM 912 C CA . LYS A 1 115 ? -29.243 -13.935 36.482 1.00 77.38 115 LYS A CA 1
ATOM 913 C C . LYS A 1 115 ? -30.094 -15.123 36.920 1.00 77.38 115 LYS A C 1
ATOM 915 O O . LYS A 1 115 ? -29.662 -15.873 37.791 1.00 77.38 115 LYS A O 1
ATOM 920 N N . ASN A 1 116 ? -31.244 -15.340 36.280 1.00 76.81 116 ASN A N 1
ATOM 921 C CA . ASN A 1 116 ? -32.117 -16.481 36.559 1.00 76.81 116 ASN A CA 1
ATOM 922 C C . ASN A 1 116 ? -31.437 -17.817 36.227 1.00 76.81 116 ASN A C 1
ATOM 924 O O . ASN A 1 116 ? -31.606 -18.792 36.958 1.00 76.81 116 ASN A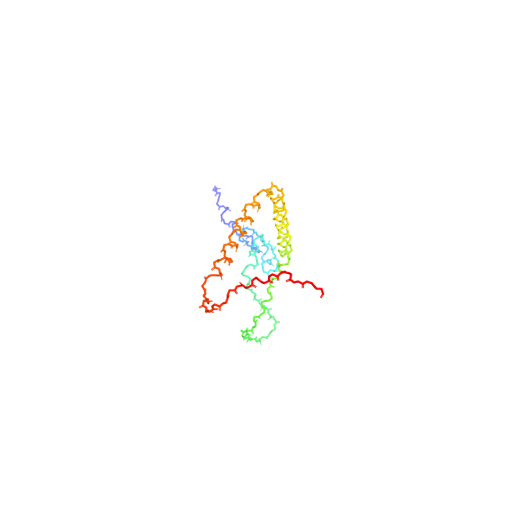 O 1
ATOM 928 N N . PHE A 1 117 ? -30.649 -17.878 35.150 1.00 80.25 117 PHE A N 1
ATOM 929 C CA . PHE A 1 117 ? -29.900 -19.077 34.773 1.00 80.25 117 PHE A CA 1
ATOM 930 C C . PHE A 1 117 ? -28.731 -19.354 35.729 1.00 80.25 117 PHE A C 1
ATOM 932 O O . PHE A 1 117 ? -28.604 -20.470 36.231 1.00 80.25 117 PHE A O 1
ATOM 939 N N . ASN A 1 118 ? -27.936 -18.337 36.074 1.00 71.88 118 ASN A N 1
ATOM 940 C CA . ASN A 1 118 ? -26.846 -18.471 37.044 1.00 71.88 118 ASN A CA 1
ATOM 941 C C . ASN A 1 118 ? -27.361 -18.815 38.451 1.00 71.88 118 ASN A C 1
ATOM 943 O O . ASN A 1 118 ? -26.755 -19.639 39.130 1.00 71.88 118 ASN A O 1
ATOM 947 N N . GLN A 1 119 ? -28.518 -18.283 38.862 1.00 72.75 119 GLN A N 1
ATOM 948 C CA . GLN A 1 119 ? -29.201 -18.705 40.094 1.00 72.75 119 GLN A CA 1
ATOM 949 C C . GLN A 1 119 ? -29.694 -20.157 40.041 1.00 72.75 119 GLN A C 1
ATOM 951 O O . GLN A 1 119 ? -29.705 -20.844 41.062 1.00 72.75 119 GLN A O 1
ATOM 956 N N . ARG A 1 120 ? -30.108 -20.656 38.870 1.00 65.12 120 ARG A N 1
ATOM 957 C CA . ARG A 1 120 ? -30.477 -22.072 38.704 1.00 65.12 120 ARG A CA 1
ATOM 958 C C . ARG A 1 120 ? -29.249 -22.982 38.776 1.00 65.12 120 ARG A C 1
ATOM 960 O O . ARG A 1 120 ? -29.335 -24.029 39.407 1.00 65.12 120 ARG A O 1
ATOM 967 N N . LEU A 1 121 ? -28.108 -22.559 38.227 1.00 60.88 121 LEU A N 1
ATOM 968 C CA . LEU A 1 121 ? -26.851 -23.314 38.275 1.00 60.88 121 LEU A CA 1
ATOM 969 C C . LEU A 1 121 ? -26.248 -23.411 39.682 1.00 60.88 121 LEU A C 1
ATOM 971 O O . LEU A 1 121 ? -25.736 -24.470 40.043 1.00 60.88 121 LEU A O 1
ATOM 975 N N . THR A 1 122 ? -26.320 -22.355 40.500 1.00 58.94 122 THR A N 1
ATOM 976 C CA . THR A 1 122 ? -25.884 -22.435 41.908 1.00 58.94 122 THR A CA 1
ATOM 977 C C . THR A 1 122 ? -26.793 -23.339 42.742 1.00 58.94 122 THR A C 1
ATOM 979 O O . THR A 1 122 ? -26.313 -24.001 43.657 1.00 58.94 122 THR A O 1
ATOM 982 N N . ARG A 1 123 ? -28.080 -23.455 42.382 1.00 53.69 123 ARG A N 1
ATOM 983 C CA . ARG A 1 123 ? -29.027 -24.381 43.026 1.00 53.69 123 ARG A CA 1
ATOM 984 C C . ARG A 1 123 ? -28.800 -25.843 42.627 1.00 53.69 123 ARG A C 1
ATOM 986 O O . ARG A 1 123 ? -28.959 -26.718 43.468 1.00 53.69 123 ARG A O 1
ATOM 993 N N . THR A 1 124 ? -28.375 -26.117 41.390 1.00 53.47 124 THR A N 1
ATOM 994 C CA . THR A 1 124 ? -28.045 -27.482 40.928 1.00 53.47 124 THR A CA 1
ATOM 995 C C . THR A 1 124 ? -26.619 -27.925 41.262 1.00 53.47 124 THR A C 1
ATOM 997 O O . THR A 1 124 ? -26.319 -29.106 41.145 1.00 53.47 124 THR A O 1
ATOM 1000 N N . ARG A 1 125 ? -25.734 -27.016 41.702 1.00 50.22 125 ARG A N 1
ATOM 1001 C CA . ARG A 1 125 ? -24.414 -27.368 42.268 1.00 50.22 125 ARG A CA 1
ATOM 1002 C C . ARG A 1 125 ? -24.439 -27.617 43.784 1.00 50.22 125 ARG A C 1
ATOM 1004 O O . ARG A 1 125 ? -23.405 -27.955 44.342 1.00 50.22 125 ARG A O 1
ATOM 1011 N N . GLY A 1 126 ? -25.599 -27.456 44.429 1.00 51.22 126 GLY A N 1
ATOM 1012 C CA . GLY A 1 126 ? -25.798 -27.639 45.871 1.00 51.22 126 GLY A CA 1
ATOM 1013 C C . GLY A 1 126 ? -26.595 -28.885 46.270 1.00 51.22 126 GLY A C 1
ATOM 1014 O O . GLY A 1 126 ? -27.012 -28.975 47.420 1.00 51.22 126 GLY A O 1
ATOM 1015 N N . THR A 1 127 ? -26.847 -29.836 45.363 1.00 52.00 127 THR A N 1
ATOM 1016 C CA . THR A 1 127 ? -27.548 -31.085 45.707 1.00 52.00 127 THR A CA 1
ATOM 1017 C C . THR A 1 127 ? -26.845 -32.299 45.098 1.00 52.00 127 THR A C 1
ATOM 1019 O O . THR A 1 127 ? -26.821 -32.431 43.876 1.00 52.00 127 THR A O 1
ATOM 1022 N N . SER A 1 128 ? -26.365 -33.187 45.981 1.00 49.31 128 SER A N 1
ATOM 1023 C CA . SER A 1 128 ? -25.625 -34.452 45.778 1.00 49.31 128 SER A CA 1
ATOM 1024 C C . SER A 1 128 ? -24.099 -34.272 45.896 1.00 49.31 128 SER A C 1
ATOM 1026 O O . SER A 1 128 ? -23.480 -33.715 45.004 1.00 49.31 128 SER A O 1
ATOM 1028 N N . SER A 1 129 ? -23.402 -34.686 46.957 1.00 49.69 129 SER A N 1
ATOM 1029 C CA . SER A 1 129 ? -23.741 -35.589 48.059 1.00 49.69 129 SER A CA 1
ATOM 1030 C C . SER A 1 129 ? -22.792 -35.342 49.234 1.00 49.69 129 SER A C 1
ATOM 1032 O O . SER A 1 129 ? -21.592 -35.484 49.057 1.00 49.69 129 SER A O 1
ATOM 1034 N N . GLU A 1 130 ? -23.327 -35.079 50.424 1.00 44.78 130 GLU A N 1
ATOM 1035 C CA . GLU A 1 130 ? -22.842 -35.702 51.663 1.00 44.78 130 GLU A CA 1
ATOM 1036 C C . GLU A 1 130 ? -23.949 -35.586 52.713 1.00 44.78 130 GLU A C 1
ATOM 1038 O O . GLU A 1 130 ? -24.047 -34.644 53.493 1.00 44.78 130 GLU A O 1
ATOM 1043 N N . ALA A 1 131 ? -24.863 -36.554 52.662 1.00 50.97 131 ALA A N 1
ATOM 1044 C CA . ALA A 1 131 ? -25.690 -36.892 53.801 1.00 50.97 131 ALA A CA 1
ATOM 1045 C C . ALA A 1 131 ? -24.855 -37.810 54.697 1.00 50.97 131 ALA A C 1
ATOM 1047 O O . ALA A 1 131 ? -24.739 -38.995 54.405 1.00 50.97 131 ALA A O 1
ATOM 1048 N N . HIS A 1 132 ? -24.295 -37.270 55.777 1.00 42.41 132 HIS A N 1
ATOM 1049 C CA . HIS A 1 132 ? -23.943 -38.054 56.954 1.00 42.41 132 HIS A CA 1
ATOM 1050 C C . HIS A 1 132 ? -24.185 -37.224 58.226 1.00 42.41 132 HIS A C 1
ATOM 1052 O O . HIS A 1 132 ? -23.448 -36.301 58.541 1.00 42.41 132 HIS A O 1
ATOM 1058 N N . ILE A 1 133 ? -25.213 -37.669 58.959 1.00 46.81 133 ILE A N 1
ATOM 1059 C CA . ILE A 1 133 ? -25.412 -37.562 60.413 1.00 46.81 133 ILE A CA 1
ATOM 1060 C C . ILE A 1 133 ? -25.950 -36.215 60.960 1.00 46.81 133 ILE A C 1
ATOM 1062 O O . ILE A 1 133 ? -25.282 -35.193 61.013 1.00 46.81 133 ILE A O 1
ATOM 1066 N N . LEU A 1 134 ? -27.206 -36.311 61.410 1.00 51.09 134 LEU A N 1
ATOM 1067 C CA . LEU A 1 134 ? -27.987 -35.485 62.344 1.00 51.09 134 LEU A CA 1
ATOM 1068 C C . LEU A 1 134 ? -27.198 -34.568 63.305 1.00 51.09 134 LEU A C 1
ATOM 1070 O O . LEU A 1 134 ? -26.420 -35.094 64.092 1.00 51.09 134 LEU A O 1
ATOM 1074 N N . VAL A 1 135 ? -27.568 -33.276 63.371 1.00 47.81 135 VAL A N 1
ATOM 1075 C CA . VAL A 1 135 ? -28.047 -32.565 64.589 1.00 47.81 135 VAL A CA 1
ATOM 1076 C C . VAL A 1 135 ? -29.016 -31.437 64.145 1.00 47.81 135 VAL A C 1
ATOM 1078 O O . VAL A 1 135 ? -28.705 -30.751 63.169 1.00 47.81 135 VAL A O 1
ATOM 1081 N N . PRO A 1 136 ? -30.189 -31.237 64.784 1.00 47.16 136 PRO A N 1
ATOM 1082 C CA . PRO A 1 136 ? -31.106 -30.135 64.480 1.00 47.16 136 PRO A CA 1
ATOM 1083 C C . PRO A 1 136 ? -30.609 -28.800 65.056 1.00 47.16 136 PRO A C 1
ATOM 1085 O O . PRO A 1 136 ? -29.891 -28.776 66.052 1.00 47.16 136 PRO A O 1
ATOM 1088 N N . ALA A 1 137 ? -31.033 -27.692 64.445 1.00 52.22 137 ALA A N 1
ATOM 1089 C CA . ALA A 1 137 ? -30.932 -26.366 65.043 1.00 52.22 137 ALA A CA 1
ATOM 1090 C C . ALA A 1 137 ? -31.688 -26.347 66.379 1.00 52.22 137 ALA A C 1
ATOM 1092 O O . ALA A 1 137 ? -32.858 -26.728 66.418 1.00 52.22 137 ALA A O 1
ATOM 1093 N N . ASP A 1 138 ? -31.013 -25.921 67.444 1.00 43.69 138 ASP A N 1
ATOM 1094 C CA . ASP A 1 138 ? -31.635 -25.652 68.735 1.00 43.69 138 ASP A CA 1
ATOM 1095 C C . ASP A 1 138 ? -31.729 -24.130 68.901 1.00 43.69 138 ASP A C 1
ATOM 1097 O O . ASP A 1 138 ? -30.736 -23.439 69.150 1.00 43.69 138 ASP A O 1
ATOM 1101 N N . ASP A 1 139 ? -32.938 -23.618 68.679 1.00 62.16 139 ASP A N 1
ATOM 1102 C CA . ASP A 1 139 ? -33.363 -22.272 69.041 1.00 62.16 139 ASP A CA 1
ATOM 1103 C C . ASP A 1 139 ? -33.535 -22.224 70.565 1.00 62.16 139 ASP A C 1
ATOM 1105 O O . ASP A 1 139 ? -34.565 -22.641 71.090 1.00 62.16 139 ASP A O 1
ATOM 1109 N N . ASN A 1 140 ? -32.555 -21.686 71.294 1.00 45.59 140 ASN A N 1
ATOM 1110 C CA . ASN A 1 140 ? -32.725 -21.383 72.716 1.00 45.59 140 ASN A CA 1
ATOM 1111 C C . ASN A 1 140 ? -32.772 -19.871 72.957 1.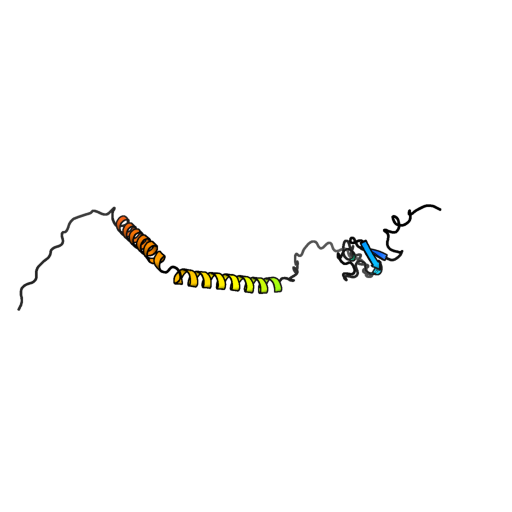00 45.59 140 ASN A C 1
ATOM 1113 O O . ASN A 1 140 ? -31.763 -19.186 73.099 1.00 45.59 140 ASN A O 1
ATOM 1117 N N . ASN A 1 141 ? -34.018 -19.398 72.923 1.00 41.94 141 ASN A N 1
ATOM 1118 C CA . ASN A 1 141 ? -34.655 -18.414 73.795 1.00 41.94 141 ASN A CA 1
ATOM 1119 C C . ASN A 1 141 ? -33.778 -17.460 74.630 1.00 41.94 141 ASN A C 1
ATOM 1121 O O . ASN A 1 141 ? -33.096 -17.820 75.581 1.00 41.94 141 ASN A O 1
ATOM 1125 N N . PHE A 1 142 ? -33.973 -16.192 74.285 1.00 47.50 142 PHE A N 1
ATOM 1126 C CA . PHE A 1 142 ? -34.303 -15.043 75.132 1.00 47.50 142 PHE A CA 1
ATOM 1127 C C . PHE A 1 142 ? -34.952 -15.340 76.518 1.00 47.50 142 PHE A C 1
ATOM 1129 O O . PHE A 1 142 ? -35.838 -16.187 76.602 1.00 47.50 142 PHE A O 1
ATOM 1136 N N . PHE A 1 143 ? -34.585 -14.507 77.518 1.00 46.06 143 PHE A N 1
ATOM 1137 C CA . PHE A 1 143 ? -34.913 -14.457 78.972 1.00 46.06 143 PHE A CA 1
ATOM 1138 C C . PHE A 1 143 ? -34.095 -15.414 79.869 1.00 46.06 143 PHE A C 1
ATOM 1140 O O . PHE A 1 143 ? -34.110 -16.615 79.661 1.00 46.06 143 PHE A O 1
ATOM 1147 N N . ASP A 1 144 ? -33.288 -14.964 80.842 1.00 52.56 144 ASP A N 1
ATOM 1148 C CA . ASP A 1 144 ? -33.540 -13.936 81.865 1.00 52.56 144 ASP A CA 1
ATOM 1149 C C . ASP A 1 144 ? -32.316 -13.043 82.208 1.00 52.56 144 ASP A C 1
ATOM 1151 O O . ASP A 1 144 ? -31.164 -13.466 82.144 1.00 52.56 144 ASP A O 1
ATOM 1155 N N . ASN A 1 145 ? -32.613 -11.802 82.613 1.00 33.97 145 ASN A N 1
ATOM 1156 C CA . ASN A 1 145 ? -31.756 -10.823 83.320 1.00 33.97 145 ASN A CA 1
ATOM 1157 C C . ASN A 1 145 ? -31.989 -11.013 84.849 1.00 33.97 145 ASN A C 1
ATOM 1159 O O . ASN A 1 145 ? -33.104 -11.440 85.170 1.00 33.97 145 ASN A O 1
ATOM 1163 N N . PRO A 1 146 ? -31.084 -10.710 85.815 1.00 51.62 146 PRO A N 1
ATOM 1164 C CA . PRO A 1 146 ? -30.295 -9.474 85.976 1.00 51.62 146 PRO A CA 1
ATOM 1165 C C . PRO A 1 146 ? -28.790 -9.628 86.273 1.00 51.62 146 PRO A C 1
ATOM 1167 O O . PRO A 1 146 ? -28.345 -10.723 86.683 1.00 51.62 146 PRO A O 1
#

Radius of gyration: 42.04 Å; chains: 1; bounding box: 76×42×144 Å